Protein AF-A0AAN5C5P5-F1 (afdb_monomer_lite)

Secondary structure (DSSP, 8-state):
-EE-SSSEE----HHHHHHHHHTT---TT-EE---SSSS--GGGTT--EEHHHHHHHH-SS-TTTTHHHHHHHHHHHHHHHHHHHHHHHHHHHHHHHHHHHHHHHHHHHHHHHHHHHHHHHHHHHHHHHT-HHHHHHHHHHHHHHT--

Structure (mmCIF, N/CA/C/O backbone):
data_AF-A0AAN5C5P5-F1
#
_entry.id   AF-A0AAN5C5P5-F1
#
loop_
_atom_site.group_PDB
_atom_site.id
_atom_site.type_symbol
_atom_site.label_atom_id
_atom_site.label_alt_id
_atom_site.label_comp_id
_atom_site.label_asym_id
_atom_site.label_entity_id
_atom_site.label_seq_id
_atom_site.pdbx_PDB_ins_code
_atom_site.Cartn_x
_atom_site.Cartn_y
_atom_site.Cartn_z
_atom_site.occupancy
_atom_site.B_iso_or_equiv
_atom_site.auth_seq_id
_atom_site.auth_comp_id
_atom_site.auth_asym_id
_atom_site.auth_atom_id
_atom_site.pdbx_PDB_model_num
ATOM 1 N N . PHE A 1 1 ? 17.167 -2.871 -10.529 1.00 86.44 1 PHE A N 1
ATOM 2 C CA . PHE A 1 1 ? 17.054 -4.273 -10.988 1.00 86.44 1 PHE A CA 1
ATOM 3 C C . PHE A 1 1 ? 15.966 -4.384 -12.050 1.00 86.44 1 PHE A C 1
ATOM 5 O O . PHE A 1 1 ? 15.157 -3.469 -12.170 1.00 86.44 1 PHE A O 1
ATOM 12 N N . PHE A 1 2 ? 15.921 -5.467 -12.821 1.00 85.56 2 PHE A N 1
ATOM 13 C CA . PHE A 1 2 ? 14.799 -5.784 -13.714 1.00 85.56 2 PHE A CA 1
ATOM 14 C C . PHE A 1 2 ? 14.603 -7.297 -13.831 1.00 85.56 2 PHE A C 1
ATOM 16 O O . PHE A 1 2 ? 15.544 -8.050 -13.586 1.00 85.56 2 PHE A O 1
ATOM 23 N N . ASN A 1 3 ? 13.405 -7.740 -14.212 1.00 85.00 3 ASN A N 1
ATOM 24 C CA . ASN A 1 3 ? 13.129 -9.149 -14.504 1.00 85.00 3 ASN A CA 1
ATOM 25 C C . ASN A 1 3 ? 13.313 -9.421 -16.003 1.00 85.00 3 ASN A C 1
ATOM 27 O O . ASN A 1 3 ? 12.665 -8.772 -16.823 1.00 85.00 3 ASN A O 1
ATOM 31 N N . ASP A 1 4 ? 14.180 -10.371 -16.355 1.00 81.12 4 ASP A N 1
ATOM 32 C CA . ASP A 1 4 ? 14.398 -10.793 -17.747 1.00 81.12 4 ASP A CA 1
ATOM 33 C C . ASP A 1 4 ? 13.456 -11.920 -18.217 1.00 81.12 4 ASP A C 1
ATOM 35 O O . ASP A 1 4 ? 13.591 -12.403 -19.338 1.00 81.12 4 ASP A O 1
ATOM 39 N N . GLY A 1 5 ? 12.504 -12.329 -17.374 1.00 76.00 5 GLY A N 1
ATOM 40 C CA . GLY A 1 5 ? 11.578 -13.440 -17.596 1.00 76.00 5 GLY A CA 1
ATOM 41 C C . GLY A 1 5 ? 12.000 -14.740 -16.904 1.00 76.00 5 GLY A C 1
ATOM 42 O O . GLY A 1 5 ? 11.167 -15.627 -16.731 1.00 76.00 5 GLY A O 1
ATOM 43 N N . HIS A 1 6 ? 13.257 -14.845 -16.463 1.00 76.81 6 HIS A N 1
ATOM 44 C CA . HIS A 1 6 ? 13.784 -16.023 -15.769 1.00 76.81 6 HIS A CA 1
ATOM 45 C C . HIS A 1 6 ? 14.321 -15.697 -14.378 1.00 76.81 6 HIS A C 1
ATOM 47 O O . HIS A 1 6 ? 14.231 -16.522 -13.471 1.00 76.81 6 HIS A O 1
ATOM 53 N N . SER A 1 7 ? 14.905 -14.512 -14.206 1.00 82.25 7 SER A N 1
ATOM 54 C CA . SER A 1 7 ? 15.535 -14.104 -12.956 1.00 82.25 7 SER A CA 1
ATOM 55 C C . SER A 1 7 ? 15.587 -12.586 -12.816 1.00 82.25 7 SER A C 1
ATOM 57 O O . SER A 1 7 ? 15.529 -11.828 -13.789 1.00 82.25 7 SER A O 1
ATOM 59 N N . ILE A 1 8 ? 15.732 -12.132 -11.575 1.00 87.06 8 ILE A N 1
ATOM 60 C CA . ILE A 1 8 ? 15.934 -10.720 -11.274 1.00 87.06 8 ILE A CA 1
ATOM 61 C C . ILE A 1 8 ? 17.411 -10.394 -11.482 1.00 87.06 8 ILE A C 1
ATOM 63 O O . ILE A 1 8 ? 18.285 -10.969 -10.835 1.00 87.06 8 ILE A O 1
ATOM 67 N N . ARG A 1 9 ? 17.696 -9.457 -12.390 1.00 86.75 9 ARG A N 1
ATOM 68 C CA . ARG A 1 9 ? 19.055 -9.002 -12.695 1.00 86.75 9 ARG A CA 1
ATOM 69 C C . ARG A 1 9 ? 19.329 -7.613 -12.139 1.00 86.75 9 ARG A C 1
ATOM 71 O O . ARG A 1 9 ? 18.479 -6.718 -12.184 1.00 86.75 9 ARG A O 1
ATOM 78 N N . GLY A 1 10 ? 20.553 -7.422 -11.667 1.00 87.88 10 GLY A N 1
ATOM 79 C CA . GLY A 1 10 ? 21.063 -6.155 -11.160 1.00 87.88 10 GLY A CA 1
ATOM 80 C C . GLY A 1 10 ? 21.966 -6.348 -9.938 1.00 87.88 10 GLY A C 1
ATOM 81 O O . GLY A 1 10 ? 22.363 -7.481 -9.667 1.00 87.88 10 GLY A O 1
ATOM 82 N N . PRO A 1 11 ? 22.268 -5.264 -9.206 1.00 88.94 11 PRO A N 1
ATOM 83 C CA . PRO A 1 11 ? 21.809 -3.894 -9.450 1.00 88.94 11 PRO A CA 1
ATOM 84 C C . PRO A 1 11 ? 22.426 -3.306 -10.729 1.00 88.94 11 PRO A C 1
ATOM 86 O O . PRO A 1 11 ? 23.514 -3.686 -11.150 1.00 88.94 11 PRO A O 1
ATOM 89 N N . PHE A 1 12 ? 21.716 -2.378 -11.371 1.00 88.38 12 PHE A N 1
ATOM 90 C CA . PHE A 1 12 ? 22.232 -1.621 -12.513 1.00 88.38 12 PHE A CA 1
ATOM 91 C C . PHE A 1 12 ? 22.012 -0.141 -12.254 1.00 88.38 12 PHE A C 1
ATOM 93 O O . PHE A 1 12 ? 20.954 0.246 -11.755 1.00 88.38 12 PHE A O 1
ATOM 100 N N . SER A 1 13 ? 22.991 0.675 -12.628 1.00 85.94 13 SER A N 1
ATOM 101 C CA . SER A 1 13 ? 22.863 2.126 -12.544 1.00 85.94 13 SER A CA 1
ATOM 102 C C . SER A 1 13 ? 21.803 2.650 -13.515 1.00 85.94 13 SER A C 1
ATOM 104 O O . SER A 1 13 ? 21.574 2.080 -14.586 1.00 85.94 13 SER A O 1
ATOM 106 N N . GLU A 1 14 ? 21.212 3.797 -13.178 1.00 84.12 14 GLU A N 1
ATOM 107 C CA . GLU A 1 14 ? 20.263 4.502 -14.046 1.00 84.12 14 GLU A CA 1
ATOM 108 C C . GLU A 1 14 ? 20.850 4.720 -15.450 1.00 84.12 14 GLU A C 1
ATOM 110 O O . GLU A 1 14 ? 20.198 4.427 -16.449 1.00 84.12 14 GLU A O 1
ATOM 115 N N . ARG A 1 15 ? 22.124 5.127 -15.538 1.00 85.31 15 ARG A N 1
ATOM 116 C CA . ARG A 1 15 ? 22.814 5.368 -16.813 1.00 85.31 15 ARG A CA 1
ATOM 117 C C . ARG A 1 15 ? 22.892 4.115 -17.690 1.00 85.31 15 ARG A C 1
ATOM 119 O O . ARG A 1 15 ? 22.625 4.201 -18.885 1.00 85.31 15 ARG A O 1
ATOM 126 N N . GLN A 1 16 ? 23.202 2.954 -17.107 1.00 89.00 16 GLN A N 1
ATOM 127 C CA . GLN A 1 16 ? 23.230 1.684 -17.847 1.00 89.00 16 GLN A CA 1
ATOM 128 C C . GLN A 1 16 ? 21.847 1.336 -18.406 1.00 89.00 16 GLN A C 1
ATOM 130 O O . GLN A 1 16 ? 21.723 1.005 -19.586 1.00 89.00 16 GLN A O 1
ATOM 135 N N . ILE A 1 17 ? 20.801 1.471 -17.585 1.00 88.75 17 ILE A N 1
ATOM 136 C CA . ILE A 1 17 ? 19.419 1.221 -18.011 1.00 88.75 17 ILE A CA 1
ATOM 137 C C . ILE A 1 17 ? 19.004 2.195 -19.122 1.00 88.75 17 ILE A C 1
ATOM 139 O O . ILE A 1 17 ? 18.419 1.772 -20.118 1.00 88.75 17 ILE A O 1
ATOM 143 N N . GLN A 1 18 ? 19.347 3.479 -19.007 1.00 87.12 18 GLN A N 1
ATOM 144 C CA . GLN A 1 18 ? 19.062 4.482 -20.036 1.00 87.12 18 GLN A CA 1
ATOM 145 C C . GLN A 1 18 ? 19.750 4.161 -21.369 1.00 87.12 18 GLN A C 1
ATOM 147 O O . GLN A 1 18 ? 19.126 4.271 -22.428 1.00 87.12 18 GLN A O 1
ATOM 152 N N . ASP A 1 19 ? 21.012 3.734 -21.339 1.00 89.38 19 ASP A N 1
ATOM 153 C CA . ASP A 1 19 ? 21.750 3.373 -22.550 1.00 89.38 19 ASP A CA 1
A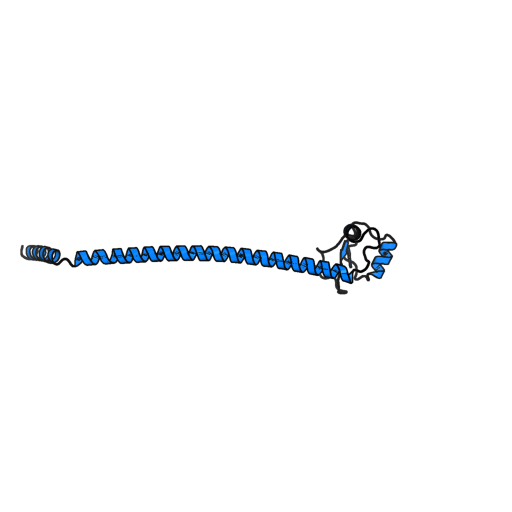TOM 154 C C . ASP A 1 19 ? 21.158 2.129 -23.230 1.00 89.38 19 ASP A C 1
ATOM 156 O O . ASP A 1 19 ? 21.018 2.099 -24.456 1.00 89.38 19 ASP A O 1
ATOM 160 N N . TRP A 1 20 ? 20.732 1.124 -22.461 1.00 91.44 20 TRP A N 1
ATOM 161 C CA . TRP A 1 20 ? 20.027 -0.049 -22.992 1.00 91.44 20 TRP A CA 1
ATOM 162 C C . TRP A 1 20 ? 18.632 0.288 -23.525 1.00 91.44 20 TRP A C 1
ATOM 164 O O . TRP A 1 20 ? 18.235 -0.202 -24.586 1.00 91.44 20 TRP A O 1
ATOM 174 N N . TYR A 1 21 ? 17.914 1.190 -22.857 1.00 88.44 21 TYR A N 1
ATOM 175 C CA . TYR A 1 21 ? 16.627 1.691 -23.326 1.00 88.44 21 TYR A CA 1
ATOM 176 C C . TYR A 1 21 ? 16.754 2.407 -24.676 1.00 88.44 21 TYR A C 1
ATOM 178 O O . TYR A 1 21 ? 15.996 2.114 -25.601 1.00 88.44 21 TYR A O 1
ATOM 186 N N . ARG A 1 22 ? 17.756 3.285 -24.835 1.00 87.50 22 ARG A N 1
ATOM 187 C CA . ARG A 1 22 ? 18.047 3.969 -26.111 1.00 87.50 22 ARG A CA 1
ATOM 188 C C . ARG A 1 22 ? 18.374 2.985 -27.234 1.00 87.50 22 ARG A C 1
ATOM 190 O O . ARG A 1 22 ? 17.985 3.209 -28.376 1.00 87.50 22 ARG A O 1
ATOM 197 N N . LYS A 1 23 ? 19.035 1.872 -26.903 1.00 91.06 23 LYS A N 1
ATOM 198 C CA . LYS A 1 23 ? 19.319 0.765 -27.829 1.00 91.06 23 LYS A CA 1
ATOM 199 C C . LYS A 1 23 ? 18.114 -0.153 -28.087 1.00 91.06 23 LYS A C 1
ATOM 201 O O . LYS A 1 23 ? 18.259 -1.116 -28.833 1.00 91.06 23 LYS A O 1
ATOM 206 N N . LYS A 1 24 ? 16.938 0.139 -27.516 1.00 89.00 24 LYS A N 1
ATOM 207 C CA . LYS A 1 24 ? 15.689 -0.635 -27.650 1.00 89.00 24 LYS A CA 1
ATOM 208 C C . LYS A 1 24 ? 15.797 -2.086 -27.163 1.00 89.00 24 LYS A C 1
ATOM 210 O O . LYS A 1 24 ? 15.189 -2.979 -27.739 1.00 89.00 24 LYS A O 1
ATOM 215 N N . TRP A 1 25 ? 16.556 -2.323 -26.094 1.00 89.75 25 TRP A N 1
ATOM 216 C CA . TRP A 1 25 ? 16.720 -3.669 -25.524 1.00 89.75 25 TRP A CA 1
ATOM 217 C C . TRP A 1 25 ? 15.499 -4.161 -24.736 1.00 89.75 25 TRP A C 1
ATOM 219 O O . TRP A 1 25 ? 15.383 -5.353 -24.471 1.00 89.75 25 TRP A O 1
ATOM 229 N N . PHE A 1 26 ? 14.588 -3.261 -24.361 1.00 89.00 26 PHE A N 1
ATOM 230 C CA . PHE A 1 26 ? 13.451 -3.573 -23.498 1.00 89.00 26 PHE A CA 1
ATOM 231 C C . PHE A 1 26 ? 12.128 -3.542 -24.260 1.00 89.00 26 PHE A C 1
ATOM 233 O O . PHE A 1 26 ? 11.863 -2.622 -25.037 1.00 89.00 26 PHE A O 1
ATOM 240 N N . GLN A 1 27 ? 11.279 -4.530 -23.983 1.00 89.00 27 GLN A N 1
ATOM 241 C CA . GLN A 1 27 ? 9.888 -4.556 -24.430 1.00 89.00 27 GLN A CA 1
ATOM 242 C C . GLN A 1 27 ? 8.988 -3.759 -23.473 1.00 89.00 27 GLN A C 1
ATOM 244 O O . GLN A 1 27 ? 9.362 -3.468 -22.340 1.00 89.00 27 GLN A O 1
ATOM 249 N N . ASN A 1 28 ? 7.774 -3.417 -23.906 1.00 88.44 28 ASN A N 1
ATOM 250 C CA . ASN A 1 28 ? 6.824 -2.662 -23.077 1.00 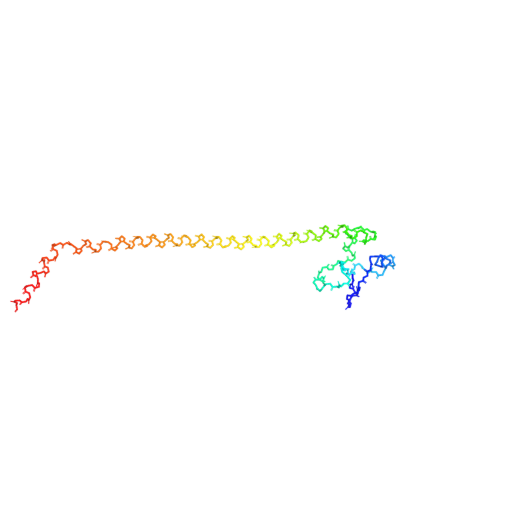88.44 28 ASN A CA 1
ATOM 251 C C . ASN A 1 28 ? 6.420 -3.411 -21.791 1.00 88.44 28 ASN A C 1
ATOM 253 O O . ASN A 1 28 ? 6.221 -2.791 -20.748 1.00 88.44 28 ASN A O 1
ATOM 257 N N . SER A 1 29 ? 6.364 -4.742 -21.845 1.00 88.62 29 SER A N 1
ATOM 258 C CA . SER A 1 29 ? 6.061 -5.622 -20.710 1.00 88.62 29 SER A CA 1
ATOM 259 C C . SER A 1 29 ? 7.210 -5.773 -19.707 1.00 88.62 29 SER A C 1
ATOM 261 O O . SER A 1 29 ? 7.039 -6.416 -18.676 1.00 88.62 29 SER A O 1
ATOM 263 N N . PHE A 1 30 ? 8.384 -5.209 -19.994 1.00 89.31 30 PHE A N 1
ATOM 264 C CA . PHE A 1 30 ? 9.583 -5.425 -19.193 1.00 89.31 30 PHE A CA 1
ATOM 265 C C . PHE A 1 30 ? 9.458 -4.761 -17.818 1.00 89.31 30 PHE A C 1
ATOM 267 O O . PHE A 1 30 ? 9.115 -3.579 -17.740 1.00 89.31 30 PHE A O 1
ATOM 274 N N . VAL A 1 31 ? 9.721 -5.513 -16.745 1.00 88.31 31 VAL A N 1
ATOM 275 C CA . VAL A 1 31 ? 9.480 -5.080 -15.359 1.00 88.31 31 VAL A CA 1
ATOM 276 C C . VAL A 1 31 ? 10.767 -4.573 -14.723 1.00 88.31 31 VAL A C 1
ATOM 278 O O . VAL A 1 31 ? 11.759 -5.297 -14.634 1.00 88.31 31 VAL A O 1
ATOM 281 N N . PHE A 1 32 ? 10.729 -3.337 -14.234 1.00 88.00 32 PHE A N 1
ATOM 282 C CA . PHE A 1 32 ? 11.813 -2.692 -13.506 1.00 88.00 32 PHE A CA 1
ATOM 283 C C . PHE A 1 32 ? 11.501 -2.626 -12.016 1.00 88.00 32 PHE A C 1
ATOM 285 O O . PHE A 1 32 ? 10.369 -2.366 -11.610 1.00 88.00 32 PHE A O 1
ATOM 292 N N . TYR A 1 33 ? 12.542 -2.797 -11.209 1.00 86.31 33 TYR A N 1
ATOM 293 C CA . TYR A 1 33 ? 12.496 -2.624 -9.764 1.00 86.31 33 TYR A CA 1
ATOM 294 C C . TYR A 1 33 ? 13.534 -1.588 -9.355 1.00 86.31 33 TYR A C 1
ATOM 296 O O . TYR A 1 33 ? 14.737 -1.750 -9.609 1.00 86.31 33 TYR A O 1
ATOM 304 N N . PHE A 1 34 ? 13.061 -0.531 -8.710 1.00 81.06 34 PHE A N 1
ATOM 305 C CA . PHE A 1 34 ? 13.882 0.583 -8.258 1.00 81.06 34 PHE A CA 1
ATOM 306 C C . PHE A 1 34 ? 14.197 0.402 -6.774 1.00 81.06 34 PHE A C 1
ATOM 308 O O . PHE A 1 34 ? 13.295 0.251 -5.953 1.00 81.06 34 PHE A O 1
ATOM 315 N N . THR A 1 35 ? 15.483 0.381 -6.435 1.00 76.69 35 THR A N 1
ATOM 316 C CA . THR A 1 35 ? 15.982 0.150 -5.073 1.00 76.69 35 THR A CA 1
ATOM 317 C C . THR A 1 35 ? 16.987 1.243 -4.715 1.00 76.69 35 THR A C 1
ATOM 319 O O . THR A 1 35 ? 17.641 1.803 -5.593 1.00 76.69 35 THR A O 1
ATOM 322 N N . ARG A 1 36 ? 17.102 1.567 -3.420 1.00 69.81 36 ARG A N 1
ATOM 323 C CA . ARG A 1 36 ? 18.138 2.479 -2.888 1.00 69.81 36 ARG A CA 1
ATOM 324 C C . ARG A 1 36 ? 19.427 1.764 -2.483 1.00 69.81 36 ARG A C 1
ATOM 326 O O . ARG A 1 36 ? 20.416 2.422 -2.192 1.00 69.81 36 ARG A O 1
ATOM 333 N N . SER A 1 37 ? 19.371 0.439 -2.412 1.00 69.50 37 SER A N 1
ATOM 334 C CA . SER A 1 37 ? 20.482 -0.432 -2.051 1.00 69.50 37 SER A CA 1
ATOM 335 C C . SER A 1 37 ? 20.936 -1.219 -3.274 1.00 69.50 37 SER A C 1
ATOM 337 O O . SER A 1 37 ? 20.132 -1.498 -4.174 1.00 69.50 37 SER A O 1
ATOM 339 N N . ASP A 1 38 ? 22.205 -1.611 -3.250 1.00 76.62 38 ASP A N 1
ATOM 340 C CA . ASP A 1 38 ? 22.790 -2.588 -4.168 1.00 76.62 38 ASP A CA 1
ATOM 341 C C . ASP A 1 38 ? 22.244 -4.006 -3.925 1.00 76.62 38 ASP A C 1
ATOM 343 O O . ASP A 1 38 ? 22.458 -4.907 -4.733 1.00 76.62 38 ASP A O 1
ATOM 347 N N . GLU A 1 39 ? 21.495 -4.205 -2.841 1.00 77.50 39 GLU A N 1
ATOM 348 C CA . GLU A 1 39 ? 20.797 -5.448 -2.532 1.00 77.50 39 GLU A CA 1
ATOM 349 C C . GLU A 1 39 ? 19.344 -5.408 -3.016 1.00 77.50 39 GLU A C 1
ATOM 351 O O . GLU A 1 39 ? 18.632 -4.413 -2.840 1.00 77.50 39 GLU A O 1
ATOM 356 N N . PHE A 1 40 ? 18.888 -6.516 -3.609 1.00 76.75 40 PHE A N 1
ATOM 357 C CA . PHE A 1 40 ? 17.494 -6.675 -4.007 1.00 76.75 40 PHE A CA 1
ATOM 358 C C . PHE A 1 40 ? 16.641 -7.060 -2.789 1.00 76.75 40 PHE A C 1
ATOM 360 O O . PHE A 1 40 ? 16.828 -8.152 -2.248 1.00 76.75 40 PHE A O 1
ATOM 367 N N . PRO A 1 41 ? 15.697 -6.217 -2.335 1.00 67.50 41 PRO A N 1
ATOM 368 C CA . PRO A 1 41 ? 14.908 -6.548 -1.161 1.00 67.50 41 PRO A CA 1
ATOM 369 C C . PRO A 1 41 ? 13.822 -7.566 -1.526 1.00 67.50 41 PRO A C 1
ATOM 371 O O . PRO A 1 41 ? 13.016 -7.323 -2.423 1.00 67.50 41 PRO A O 1
ATOM 374 N N . SER A 1 42 ? 13.743 -8.673 -0.787 1.00 68.38 42 SER A N 1
ATOM 375 C CA . SER A 1 42 ? 12.777 -9.764 -1.020 1.00 68.38 42 SER A CA 1
ATOM 376 C C . SER A 1 42 ? 11.304 -9.327 -0.998 1.00 68.38 42 SER A C 1
ATOM 378 O O . SER A 1 42 ? 10.454 -9.969 -1.601 1.00 68.38 42 SER A O 1
ATOM 380 N N . HIS A 1 43 ? 10.985 -8.206 -0.348 1.00 64.88 43 HIS A N 1
ATOM 381 C CA . HIS A 1 43 ? 9.630 -7.649 -0.292 1.00 64.88 43 HIS A CA 1
ATOM 382 C C . HIS A 1 43 ? 9.235 -6.823 -1.533 1.00 64.88 43 HIS A C 1
ATOM 384 O O . HIS A 1 43 ? 8.084 -6.407 -1.642 1.00 64.88 43 HIS A O 1
ATOM 390 N N . VAL A 1 44 ? 10.165 -6.554 -2.459 1.00 64.19 44 VAL A N 1
ATOM 391 C CA . VAL A 1 44 ? 9.949 -5.674 -3.628 1.00 64.19 44 VAL A CA 1
ATOM 392 C C . VAL A 1 44 ? 9.479 -6.443 -4.871 1.00 64.19 44 VAL A C 1
ATOM 394 O O . VAL A 1 44 ? 9.060 -5.820 -5.844 1.00 64.19 44 VAL A O 1
ATOM 397 N N . GLU A 1 45 ? 9.451 -7.782 -4.838 1.00 63.59 45 GLU A N 1
ATOM 398 C CA . GLU A 1 45 ? 9.033 -8.620 -5.978 1.00 63.59 45 GLU A CA 1
ATOM 399 C C . GLU A 1 45 ? 7.639 -8.268 -6.523 1.00 63.59 45 GLU A C 1
ATOM 401 O O . GLU A 1 45 ? 7.427 -8.308 -7.736 1.00 63.59 45 GLU A O 1
ATOM 406 N N . ASN A 1 46 ? 6.724 -7.825 -5.654 1.00 63.19 46 ASN A N 1
ATOM 407 C CA . ASN A 1 46 ? 5.355 -7.452 -6.029 1.00 63.19 46 ASN A CA 1
ATOM 408 C C . ASN A 1 46 ? 5.193 -5.988 -6.481 1.00 63.19 46 ASN A C 1
ATOM 410 O O . ASN A 1 46 ? 4.131 -5.622 -6.975 1.00 63.19 46 ASN A O 1
ATOM 414 N N . ASN A 1 47 ? 6.231 -5.155 -6.348 1.00 72.31 47 ASN A N 1
ATOM 415 C CA . ASN A 1 47 ? 6.171 -3.708 -6.606 1.00 72.31 47 ASN A CA 1
ATOM 416 C C . ASN A 1 47 ? 6.937 -3.295 -7.875 1.00 72.31 47 ASN A C 1
ATOM 418 O O . ASN A 1 47 ? 7.422 -2.168 -7.990 1.00 72.31 47 ASN A O 1
ATOM 422 N N . GLY A 1 48 ? 7.082 -4.217 -8.827 1.00 80.31 48 GLY A N 1
ATOM 423 C CA . GLY A 1 48 ? 7.714 -3.940 -10.114 1.00 80.31 48 GLY A CA 1
ATOM 424 C C . GLY A 1 48 ? 6.859 -3.033 -11.001 1.00 80.31 48 GLY A C 1
ATOM 425 O O . GLY A 1 48 ? 5.634 -3.129 -11.012 1.00 80.31 48 GLY A O 1
ATOM 426 N N . ILE A 1 49 ? 7.501 -2.167 -11.786 1.00 84.44 49 ILE A N 1
ATOM 427 C CA . ILE A 1 49 ? 6.825 -1.266 -12.728 1.00 84.44 49 ILE A CA 1
ATOM 428 C C . ILE A 1 49 ? 7.224 -1.637 -14.152 1.00 84.44 49 ILE A C 1
ATOM 430 O O . ILE A 1 49 ? 8.408 -1.757 -14.466 1.00 84.44 49 ILE A O 1
ATOM 434 N N . THR A 1 50 ? 6.238 -1.806 -15.031 1.00 89.31 50 THR A N 1
ATOM 435 C CA . THR A 1 50 ? 6.483 -2.113 -16.446 1.00 89.31 50 THR A CA 1
ATOM 436 C C . THR A 1 50 ? 6.985 -0.893 -17.217 1.00 89.31 50 THR A C 1
ATOM 438 O O . THR A 1 50 ? 6.664 0.252 -16.884 1.00 89.31 50 THR A O 1
ATOM 441 N N . LEU A 1 51 ? 7.732 -1.121 -18.301 1.00 87.75 51 LEU A N 1
ATOM 442 C CA . LEU A 1 51 ? 8.179 -0.046 -19.189 1.00 87.75 51 LEU A CA 1
ATOM 443 C C . LEU A 1 51 ? 7.011 0.771 -19.755 1.00 87.75 51 LEU A C 1
ATOM 445 O O . LEU A 1 51 ? 7.110 1.990 -19.878 1.00 87.75 51 LEU A O 1
ATOM 449 N N . ASP A 1 52 ? 5.912 0.100 -20.096 1.00 87.88 52 ASP A N 1
ATOM 450 C CA . ASP A 1 52 ? 4.697 0.734 -20.608 1.00 87.88 52 ASP A CA 1
ATOM 451 C C . ASP A 1 52 ? 4.071 1.683 -19.579 1.00 87.88 52 ASP A C 1
ATOM 453 O O . ASP A 1 52 ? 3.719 2.823 -19.892 1.00 87.88 52 ASP A O 1
ATOM 457 N N . SER A 1 53 ? 4.031 1.250 -18.314 1.00 86.06 53 SER A N 1
ATOM 458 C CA . SER A 1 53 ? 3.570 2.084 -17.201 1.00 86.06 53 SER A CA 1
ATOM 459 C C . SER A 1 53 ? 4.484 3.288 -16.982 1.00 86.06 53 SER A C 1
ATOM 461 O O . SER A 1 53 ? 3.998 4.397 -16.765 1.00 86.06 53 SER A O 1
ATOM 463 N N . LEU A 1 54 ? 5.803 3.104 -17.092 1.00 85.00 54 LEU A N 1
ATOM 464 C CA . LEU A 1 54 ? 6.770 4.199 -16.993 1.00 85.00 54 LEU A CA 1
ATOM 465 C C . LEU A 1 54 ? 6.588 5.225 -18.123 1.00 85.00 54 LEU A C 1
ATOM 467 O O . LEU A 1 54 ? 6.548 6.425 -17.863 1.00 85.00 54 LEU A O 1
ATOM 471 N N . ARG A 1 55 ? 6.407 4.778 -19.369 1.00 84.19 55 ARG A N 1
ATOM 472 C CA . ARG A 1 55 ? 6.132 5.667 -20.513 1.00 84.19 55 ARG A CA 1
ATOM 473 C C . ARG A 1 55 ? 4.796 6.388 -20.389 1.00 84.19 55 ARG A C 1
ATOM 475 O O . ARG A 1 55 ? 4.713 7.566 -20.710 1.00 84.19 55 ARG A O 1
ATOM 482 N N . SER A 1 56 ? 3.770 5.713 -19.880 1.00 83.31 56 SER A N 1
ATOM 483 C CA . SER A 1 56 ? 2.459 6.327 -19.650 1.00 83.31 56 SER A CA 1
ATOM 484 C C . SER A 1 56 ? 2.523 7.442 -18.602 1.00 83.31 56 SER A C 1
ATOM 486 O O . SER A 1 56 ? 1.841 8.453 -18.739 1.00 83.31 56 SER A O 1
ATOM 488 N N . ARG A 1 57 ? 3.367 7.285 -17.572 1.00 77.06 57 ARG A N 1
ATOM 489 C CA . ARG A 1 57 ? 3.550 8.286 -16.507 1.00 77.06 57 ARG A CA 1
ATOM 490 C C . ARG A 1 57 ? 4.444 9.456 -16.919 1.00 77.06 57 ARG A C 1
ATOM 492 O O . ARG A 1 57 ? 4.157 10.588 -16.546 1.00 77.06 57 ARG A O 1
ATOM 499 N N . TYR A 1 58 ? 5.518 9.189 -17.662 1.00 75.25 58 TYR A N 1
ATOM 500 C CA . TYR A 1 58 ? 6.584 10.169 -17.921 1.00 75.25 58 TYR A CA 1
ATOM 501 C C . TYR A 1 58 ? 6.693 10.613 -19.392 1.00 75.25 58 TYR A C 1
ATOM 503 O O . TYR A 1 58 ? 7.532 11.448 -19.732 1.00 75.25 58 TYR A O 1
ATOM 511 N N . GLY A 1 59 ? 5.832 10.096 -20.270 1.00 69.06 59 GLY A N 1
ATOM 512 C CA . GLY A 1 59 ? 5.742 10.454 -21.684 1.00 69.06 59 GLY A CA 1
ATOM 513 C C . GLY A 1 59 ? 6.646 9.635 -22.615 1.00 69.06 59 GLY A C 1
ATOM 514 O O . GLY A 1 59 ? 7.376 8.730 -22.210 1.00 69.06 59 GLY A O 1
ATOM 515 N N . ASN A 1 60 ? 6.620 9.991 -23.906 1.00 60.81 60 ASN A N 1
ATOM 516 C CA . ASN A 1 60 ? 7.300 9.274 -25.001 1.00 60.81 60 ASN A CA 1
ATOM 517 C C . ASN A 1 60 ? 8.843 9.434 -25.032 1.00 60.81 60 ASN A C 1
ATOM 519 O O . ASN A 1 60 ? 9.482 9.095 -26.029 1.00 60.81 60 ASN A O 1
ATOM 523 N N . GLY A 1 61 ? 9.452 9.956 -23.962 1.00 68.75 61 GLY A N 1
ATOM 524 C CA . GLY A 1 61 ? 10.898 10.153 -23.819 1.00 68.75 61 GLY A CA 1
ATOM 525 C C . GLY A 1 61 ? 11.637 8.954 -23.208 1.00 68.75 61 GLY A C 1
ATOM 526 O O . GLY A 1 61 ? 11.184 7.809 -23.265 1.00 68.75 61 GLY A O 1
ATOM 527 N N . CYS A 1 62 ? 12.810 9.206 -22.618 1.00 69.19 62 CYS A N 1
ATOM 528 C CA . CYS A 1 62 ? 13.448 8.251 -21.711 1.00 69.19 62 CYS A CA 1
ATOM 529 C C . CYS A 1 62 ? 12.724 8.333 -20.361 1.00 69.19 62 CYS A C 1
ATOM 531 O O . CYS A 1 62 ? 12.870 9.347 -19.684 1.00 69.19 62 CYS A O 1
ATOM 533 N N . PRO A 1 63 ? 11.948 7.318 -19.943 1.00 70.56 63 PRO A N 1
ATOM 534 C CA . PRO A 1 63 ? 11.111 7.438 -18.753 1.00 70.56 63 PRO A CA 1
ATOM 535 C C . PRO A 1 63 ? 11.914 7.259 -17.453 1.00 70.56 63 PRO A C 1
ATOM 537 O O . PRO A 1 63 ? 11.343 7.183 -16.373 1.00 70.56 63 PRO A O 1
ATOM 540 N N . PHE A 1 64 ? 13.242 7.169 -17.567 1.00 75.12 64 PHE A N 1
ATOM 541 C CA . PHE A 1 64 ? 14.180 7.031 -16.461 1.00 75.12 64 PHE A CA 1
ATOM 542 C C . PHE A 1 64 ? 14.823 8.364 -16.059 1.00 75.12 64 PHE A C 1
ATOM 544 O O . PHE A 1 64 ? 15.880 8.340 -15.449 1.00 75.12 64 PHE A O 1
ATOM 551 N N . ILE A 1 65 ? 14.250 9.512 -16.441 1.00 59.03 65 ILE A N 1
ATOM 552 C CA . ILE A 1 65 ? 14.803 10.844 -16.146 1.00 59.03 65 ILE A CA 1
ATOM 553 C C . ILE A 1 65 ? 14.309 11.314 -14.768 1.00 59.03 65 ILE A C 1
ATOM 555 O O . ILE A 1 65 ? 13.105 11.356 -14.530 1.00 59.03 65 ILE A O 1
ATOM 559 N N . ASN A 1 66 ? 15.236 11.710 -13.886 1.00 54.59 66 ASN A N 1
ATOM 560 C CA . ASN A 1 66 ? 14.975 12.283 -12.554 1.00 54.59 66 ASN A CA 1
ATOM 561 C C . ASN A 1 66 ? 14.176 11.367 -11.611 1.00 54.59 66 ASN A C 1
ATOM 563 O O . ASN A 1 66 ? 13.230 11.792 -10.942 1.00 54.59 66 ASN A O 1
ATOM 567 N N . PHE A 1 67 ? 14.596 10.103 -11.510 1.00 57.41 67 PHE A N 1
ATOM 568 C CA . PHE A 1 67 ? 13.970 9.128 -10.612 1.00 57.41 67 PHE A CA 1
ATOM 569 C C . PHE A 1 67 ? 14.015 9.533 -9.129 1.00 57.41 67 PHE A C 1
ATOM 571 O O . PHE A 1 67 ? 13.145 9.126 -8.367 1.00 57.41 67 PHE A O 1
ATOM 578 N N . ASN A 1 68 ? 14.984 10.352 -8.709 1.00 53.75 68 ASN A N 1
ATOM 579 C CA . ASN A 1 68 ? 15.170 10.693 -7.296 1.00 53.75 68 ASN A CA 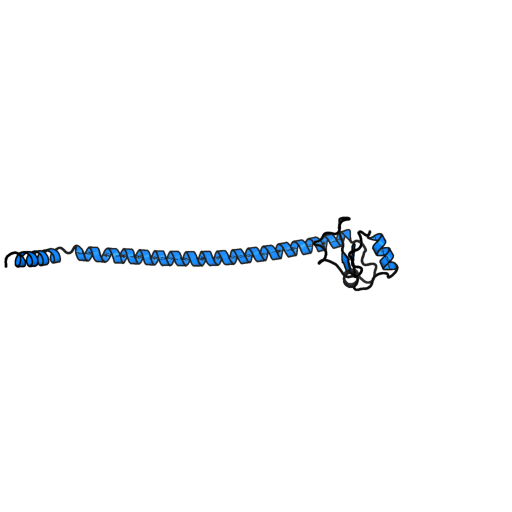1
ATOM 580 C C . ASN A 1 68 ? 14.033 11.535 -6.694 1.00 53.75 68 ASN A C 1
ATOM 582 O O . ASN A 1 68 ? 13.686 11.330 -5.535 1.00 53.75 68 ASN A O 1
ATOM 586 N N . GLU A 1 69 ? 13.433 12.458 -7.447 1.00 52.88 69 GLU A N 1
ATOM 587 C CA . GLU A 1 69 ? 12.451 13.397 -6.881 1.00 52.88 69 GLU A CA 1
ATOM 588 C C . GLU A 1 69 ? 11.026 12.828 -6.922 1.00 52.88 69 GLU A C 1
ATOM 590 O O . GLU A 1 69 ? 10.344 12.791 -5.899 1.00 52.88 69 GLU A O 1
ATOM 595 N N . ASN A 1 70 ? 10.581 12.295 -8.065 1.00 54.72 70 ASN A N 1
ATOM 596 C CA . ASN A 1 70 ? 9.210 11.785 -8.208 1.00 54.72 70 ASN A CA 1
ATOM 597 C C . ASN A 1 70 ? 8.964 10.459 -7.469 1.00 54.72 70 ASN A C 1
ATOM 599 O O . ASN A 1 70 ? 7.872 10.248 -6.939 1.00 54.72 70 ASN A O 1
ATOM 603 N N . TRP A 1 71 ? 9.974 9.589 -7.360 1.00 57.56 71 TRP A N 1
ATOM 604 C CA . TRP A 1 71 ? 9.852 8.328 -6.620 1.00 57.56 71 TRP A CA 1
ATOM 605 C C . TRP A 1 71 ? 9.679 8.546 -5.115 1.00 57.56 71 TRP A C 1
ATOM 607 O O . TRP A 1 71 ? 8.911 7.835 -4.470 1.00 57.56 71 TRP A O 1
ATOM 617 N N . GLU A 1 72 ? 10.343 9.555 -4.541 1.00 59.16 72 GLU A N 1
ATOM 618 C CA . GLU A 1 72 ? 10.143 9.909 -3.134 1.00 59.16 72 GLU A CA 1
ATOM 619 C C . GLU A 1 72 ? 8.710 10.349 -2.847 1.00 59.16 72 GLU A C 1
ATOM 621 O O . GLU A 1 72 ? 8.150 9.980 -1.813 1.00 59.16 72 GLU A O 1
ATOM 626 N N . PHE A 1 73 ? 8.102 11.116 -3.753 1.00 59.53 73 PHE A N 1
ATOM 627 C CA . PHE A 1 73 ? 6.703 11.511 -3.624 1.00 59.53 73 PHE A CA 1
ATOM 628 C C . PHE A 1 73 ? 5.757 10.315 -3.718 1.00 59.53 73 PHE A C 1
ATOM 630 O O . PHE A 1 73 ? 4.779 10.260 -2.969 1.00 59.53 73 PHE A O 1
ATOM 637 N N . GLU A 1 74 ? 6.044 9.361 -4.602 1.00 63.72 74 GLU A N 1
ATOM 638 C CA . GLU A 1 74 ? 5.200 8.188 -4.820 1.00 63.72 74 GLU A CA 1
ATOM 639 C C . GLU A 1 74 ? 5.322 7.175 -3.667 1.00 63.72 74 GLU A C 1
ATOM 641 O O . GLU A 1 74 ? 4.305 6.755 -3.119 1.00 63.72 74 GLU A O 1
ATOM 646 N N . MET A 1 75 ? 6.534 6.917 -3.166 1.00 67.62 75 MET A N 1
ATOM 647 C CA . MET A 1 75 ? 6.758 6.116 -1.953 1.00 67.62 75 MET A CA 1
ATOM 648 C C . MET A 1 75 ? 6.106 6.745 -0.715 1.00 67.62 75 MET A C 1
ATOM 650 O O . MET A 1 75 ? 5.412 6.060 0.033 1.00 67.62 75 MET A O 1
ATOM 654 N N . LYS A 1 76 ? 6.249 8.065 -0.514 1.00 74.50 76 LYS A N 1
ATOM 655 C CA . LYS A 1 76 ? 5.568 8.787 0.580 1.00 74.50 76 LYS A CA 1
ATOM 656 C C . LYS A 1 76 ? 4.046 8.807 0.410 1.00 74.50 76 LYS A C 1
ATOM 658 O O . LYS A 1 76 ? 3.324 9.033 1.382 1.00 74.50 76 LYS A O 1
ATOM 663 N N . ARG A 1 77 ? 3.525 8.661 -0.812 1.00 73.44 77 ARG A N 1
ATOM 664 C CA . ARG A 1 77 ? 2.082 8.540 -1.065 1.00 73.44 77 ARG A CA 1
ATOM 665 C C . ARG A 1 77 ? 1.594 7.149 -0.671 1.00 73.44 77 ARG A C 1
ATOM 667 O O . ARG A 1 77 ? 0.617 7.072 0.068 1.00 73.44 77 ARG A O 1
ATOM 674 N N . GLU A 1 78 ? 2.291 6.096 -1.081 1.00 73.31 78 GLU A N 1
ATOM 675 C CA . GLU A 1 78 ? 1.905 4.720 -0.754 1.00 73.31 78 GLU A CA 1
ATOM 676 C C . GLU A 1 78 ? 2.053 4.432 0.747 1.00 73.31 78 GLU A C 1
ATOM 678 O O . GLU A 1 78 ? 1.165 3.843 1.355 1.00 73.31 78 GLU A O 1
ATOM 683 N N . GLU A 1 79 ? 3.101 4.957 1.393 1.00 78.12 79 GLU A N 1
ATOM 684 C CA . GLU A 1 79 ? 3.266 4.863 2.849 1.00 78.12 79 GLU A CA 1
ATOM 685 C C . GLU A 1 79 ? 2.123 5.569 3.598 1.00 78.12 79 GLU A C 1
ATOM 687 O O . GLU A 1 79 ? 1.607 5.056 4.593 1.00 78.12 79 GLU A O 1
ATOM 692 N N . ARG A 1 80 ? 1.691 6.743 3.116 1.00 80.88 80 ARG A N 1
ATOM 693 C CA . ARG A 1 80 ? 0.531 7.447 3.683 1.00 80.88 80 ARG A CA 1
ATOM 694 C C . ARG A 1 80 ? -0.761 6.672 3.468 1.00 80.88 80 ARG A C 1
ATOM 696 O O . ARG A 1 80 ? -1.563 6.605 4.391 1.00 80.88 80 ARG A O 1
ATOM 703 N N . LYS A 1 81 ? -0.950 6.075 2.292 1.00 84.31 81 LYS A N 1
ATOM 704 C CA . LYS A 1 81 ? -2.122 5.255 1.981 1.00 84.31 81 LYS A CA 1
ATOM 705 C C . LYS A 1 81 ? -2.1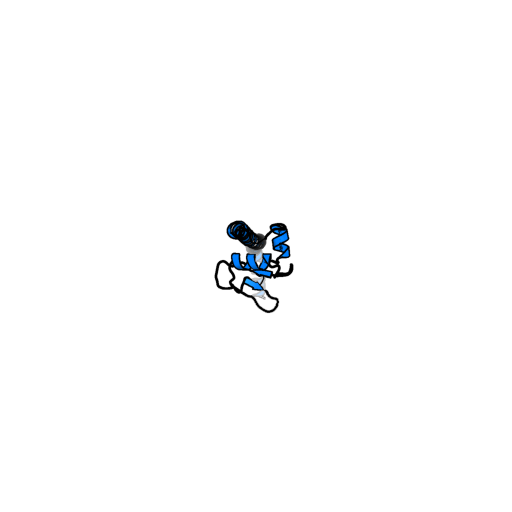97 4.024 2.886 1.00 84.31 81 LYS A C 1
ATOM 707 O O . LYS A 1 81 ? -3.228 3.797 3.502 1.00 84.31 81 LYS A O 1
ATOM 712 N N . TRP A 1 82 ? -1.081 3.321 3.076 1.00 86.62 82 TRP A N 1
ATOM 713 C CA . TRP A 1 82 ? -1.003 2.195 4.008 1.00 86.62 82 TRP A CA 1
ATOM 714 C C . TRP A 1 82 ? -1.288 2.611 5.459 1.00 86.62 82 TRP A C 1
ATOM 716 O O . TRP A 1 82 ? -2.020 1.928 6.173 1.00 86.62 82 TRP A O 1
ATOM 726 N N . LYS A 1 83 ? -0.751 3.758 5.907 1.00 90.00 83 LYS A N 1
ATOM 727 C CA . LYS A 1 83 ? -1.058 4.299 7.244 1.00 90.00 83 LYS A CA 1
ATOM 728 C C . LYS A 1 83 ? -2.543 4.628 7.398 1.00 90.00 83 LYS A C 1
ATOM 730 O O . LYS A 1 83 ? -3.090 4.359 8.461 1.00 90.00 83 LYS A O 1
ATOM 735 N N . LEU A 1 84 ? -3.179 5.179 6.363 1.00 90.50 84 LEU A N 1
ATOM 736 C CA . LEU A 1 84 ? -4.614 5.464 6.365 1.00 90.50 84 LEU A CA 1
ATOM 737 C C . LEU A 1 84 ? -5.439 4.180 6.448 1.00 90.50 84 LEU A C 1
ATOM 739 O O . LEU A 1 84 ? -6.251 4.072 7.354 1.00 90.50 84 LEU A O 1
ATOM 743 N N . GLU A 1 85 ? -5.170 3.184 5.603 1.00 89.81 85 GLU A N 1
ATOM 744 C CA . GLU A 1 85 ? -5.877 1.892 5.641 1.00 89.81 85 GLU A CA 1
ATOM 745 C C . GLU A 1 85 ? -5.733 1.206 7.010 1.00 89.81 85 GLU A C 1
ATOM 747 O O . GLU A 1 85 ? -6.690 0.647 7.552 1.00 89.81 85 GLU A O 1
ATOM 752 N N . LYS A 1 86 ? -4.544 1.292 7.621 1.00 92.25 86 LYS A N 1
ATOM 753 C CA . LYS A 1 86 ? -4.314 0.784 8.977 1.00 92.25 86 LYS A CA 1
ATOM 754 C C . LYS A 1 86 ? -5.136 1.546 10.022 1.00 92.25 86 LYS A C 1
ATOM 756 O O . LYS A 1 86 ? -5.775 0.911 10.857 1.00 92.25 86 LYS A O 1
ATOM 761 N N . MET A 1 87 ? -5.132 2.878 9.977 1.00 89.75 87 MET A N 1
ATOM 762 C CA . MET A 1 87 ? -5.916 3.712 10.895 1.00 89.75 87 MET A CA 1
ATOM 763 C C . MET A 1 87 ? -7.423 3.492 10.722 1.00 89.75 87 MET A C 1
ATOM 765 O O . MET A 1 87 ? -8.140 3.422 11.713 1.00 89.75 87 MET A O 1
ATOM 769 N N . GLU A 1 88 ? -7.911 3.339 9.492 1.00 92.4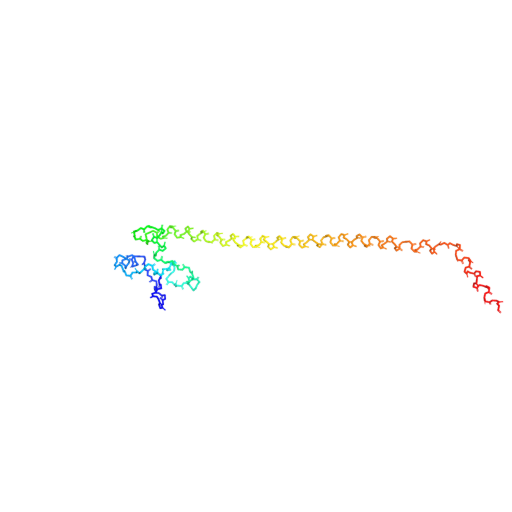4 88 GLU A N 1
ATOM 770 C CA . GLU A 1 88 ? -9.317 3.038 9.202 1.00 92.44 88 GLU A CA 1
ATOM 771 C C . GLU A 1 88 ? -9.740 1.703 9.818 1.00 92.44 88 GLU A C 1
ATOM 773 O O . GLU A 1 88 ? -10.802 1.616 10.437 1.00 92.44 88 GLU A O 1
ATOM 778 N N . LYS A 1 89 ? -8.880 0.681 9.729 1.00 93.12 89 LYS A N 1
ATOM 779 C CA . LYS A 1 89 ? -9.116 -0.604 10.390 1.00 93.12 89 LYS A CA 1
ATOM 780 C C . LYS A 1 89 ? -9.134 -0.474 11.916 1.00 93.12 89 LYS A C 1
ATOM 782 O O . LYS A 1 89 ? -10.044 -0.990 12.554 1.00 93.12 89 LYS A O 1
ATOM 787 N N . GLU A 1 90 ? -8.174 0.245 12.499 1.00 92.75 90 GLU A N 1
ATOM 788 C CA . GLU A 1 90 ? -8.132 0.486 13.949 1.00 92.75 90 GLU A CA 1
ATOM 789 C C . GLU A 1 90 ? -9.374 1.249 14.441 1.00 92.75 90 GLU A C 1
ATOM 791 O O . GLU A 1 90 ? -9.921 0.929 15.496 1.00 92.75 90 GLU A O 1
ATOM 796 N N . ILE A 1 91 ? -9.868 2.220 13.665 1.00 92.75 91 ILE A N 1
ATOM 797 C CA . ILE A 1 91 ? -11.113 2.940 13.965 1.00 92.75 91 ILE A CA 1
ATOM 798 C C . ILE A 1 91 ? -12.312 1.988 13.928 1.00 92.75 91 ILE A C 1
ATOM 800 O O . ILE A 1 91 ? -13.140 2.037 14.839 1.00 92.75 91 ILE A O 1
ATOM 804 N N . ALA A 1 92 ? -12.407 1.119 12.919 1.00 92.94 92 ALA A N 1
ATOM 805 C CA . ALA A 1 92 ? -13.491 0.145 12.820 1.00 92.94 92 ALA A CA 1
ATOM 806 C C . ALA A 1 92 ? -13.496 -0.827 14.016 1.00 92.94 92 ALA A C 1
ATOM 808 O O . ALA A 1 92 ? -14.541 -1.039 14.637 1.00 92.94 92 ALA A O 1
ATOM 809 N N . ASP A 1 93 ? -12.324 -1.339 14.401 1.00 92.62 93 ASP A N 1
ATOM 810 C CA . ASP A 1 93 ? -12.170 -2.226 15.559 1.00 92.62 93 ASP A CA 1
ATOM 811 C C . ASP A 1 93 ? -12.564 -1.508 16.869 1.00 92.62 93 ASP A C 1
ATOM 813 O O . ASP A 1 93 ? -13.282 -2.056 17.714 1.00 92.62 93 ASP A O 1
ATOM 817 N N . LEU A 1 94 ? -12.159 -0.242 17.040 1.00 92.50 94 LEU A N 1
ATOM 818 C CA . LEU A 1 94 ? -12.541 0.572 18.200 1.00 92.50 94 LEU A CA 1
ATOM 819 C C . LEU A 1 94 ? -14.047 0.864 18.248 1.00 92.50 94 LEU A C 1
ATOM 821 O O . LEU A 1 94 ? -14.642 0.810 19.326 1.00 92.50 94 LEU A O 1
ATOM 825 N N . GLN A 1 95 ? -14.682 1.136 17.106 1.00 92.12 95 GLN A N 1
ATOM 826 C CA . GLN A 1 95 ? -16.132 1.341 17.018 1.00 92.12 95 GLN A CA 1
ATOM 827 C C . GLN A 1 95 ? -16.911 0.075 17.397 1.00 92.12 95 GLN A C 1
ATOM 829 O O . GLN A 1 95 ? -17.917 0.153 18.113 1.00 92.12 95 GLN A O 1
ATOM 834 N N . GLN A 1 96 ? -16.430 -1.098 16.978 1.00 91.31 96 GLN A N 1
ATOM 835 C CA . GLN A 1 96 ? -17.022 -2.376 17.362 1.00 91.31 96 GLN A CA 1
ATOM 836 C C . GLN A 1 96 ? -16.930 -2.600 18.878 1.00 91.31 96 GLN A C 1
ATOM 838 O O . GLN A 1 96 ? -17.933 -2.927 19.519 1.00 91.31 96 GLN A O 1
ATOM 843 N N . ASN A 1 97 ? -15.759 -2.348 19.470 1.00 91.44 97 ASN A N 1
ATOM 844 C CA . ASN A 1 97 ? -15.558 -2.454 20.917 1.00 91.44 97 ASN A CA 1
ATOM 845 C C . ASN A 1 97 ? -16.448 -1.478 21.696 1.00 91.44 97 ASN A C 1
ATOM 847 O O . ASN A 1 97 ? -17.057 -1.857 22.696 1.00 91.44 97 ASN A O 1
ATOM 851 N N . PHE A 1 98 ? -16.573 -0.237 21.224 1.00 92.62 98 PHE A N 1
ATOM 852 C CA . PHE A 1 98 ? -17.437 0.759 21.854 1.00 92.62 98 PHE A CA 1
ATOM 853 C C . PHE A 1 98 ? -18.906 0.320 21.857 1.00 92.62 98 PHE A C 1
ATOM 855 O O . PHE A 1 98 ? -19.589 0.422 22.876 1.00 92.62 98 PHE A O 1
ATOM 862 N N . THR A 1 99 ? -19.375 -0.253 20.748 1.00 91.88 99 THR A N 1
ATOM 863 C CA . THR A 1 99 ? -20.740 -0.785 20.632 1.00 91.88 99 THR A CA 1
ATOM 864 C C . THR A 1 99 ? -20.975 -1.951 21.598 1.00 91.88 99 THR A C 1
ATOM 866 O O . THR A 1 99 ? -22.010 -2.008 22.262 1.00 91.88 99 THR A O 1
ATOM 869 N N . ALA A 1 100 ? -19.997 -2.851 21.745 1.00 90.44 100 ALA A N 1
ATOM 870 C CA . ALA A 1 100 ? -20.072 -3.947 22.711 1.00 90.44 100 ALA A CA 1
ATOM 871 C C . ALA A 1 100 ? -20.142 -3.439 24.164 1.00 90.44 100 ALA A C 1
ATOM 873 O O . ALA A 1 100 ? -20.938 -3.943 24.958 1.00 90.44 100 ALA A O 1
ATOM 874 N N . ILE A 1 101 ? -19.363 -2.407 24.506 1.00 92.56 101 ILE A N 1
ATOM 875 C CA . ILE A 1 101 ? -19.385 -1.779 25.836 1.00 92.56 101 ILE A CA 1
ATOM 876 C C . ILE A 1 101 ? -20.747 -1.138 26.125 1.00 92.56 101 ILE A C 1
ATOM 878 O O . ILE A 1 101 ? -21.272 -1.305 27.226 1.00 92.56 101 ILE A O 1
ATOM 882 N N . LEU A 1 102 ? -21.345 -0.443 25.152 1.00 91.56 102 LEU A N 1
ATOM 883 C CA . LEU A 1 102 ? -22.693 0.113 25.307 1.00 91.56 102 LEU A CA 1
ATOM 884 C C . LEU A 1 102 ? -23.729 -0.985 25.583 1.00 91.56 102 LEU A C 1
ATOM 886 O O . LEU A 1 102 ? -24.523 -0.851 26.513 1.00 91.56 102 LEU A O 1
ATOM 890 N N . GLY A 1 103 ? -23.662 -2.104 24.858 1.00 90.69 103 GLY A N 1
ATOM 891 C CA . GLY A 1 103 ? -24.541 -3.252 25.099 1.00 90.6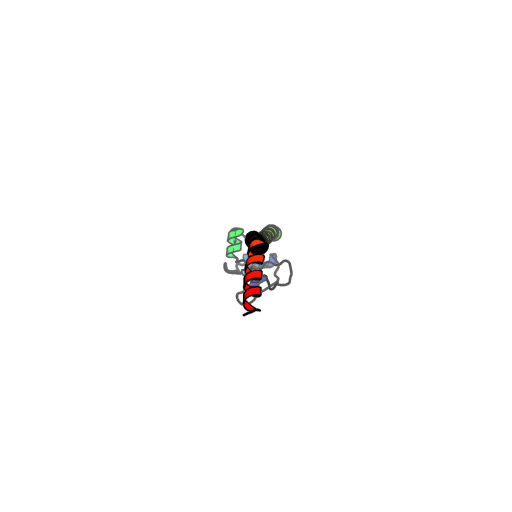9 103 GLY A CA 1
ATOM 892 C C . GLY A 1 103 ? -24.366 -3.867 26.494 1.00 90.69 103 GLY A C 1
ATOM 893 O O . GLY A 1 103 ? -25.351 -4.201 27.158 1.00 90.69 103 GLY A O 1
ATOM 894 N N . LEU A 1 104 ? -23.124 -3.973 26.982 1.00 91.19 104 LEU A N 1
ATOM 895 C CA . LEU A 1 104 ? -22.846 -4.428 28.349 1.00 91.19 104 LEU A CA 1
ATOM 896 C C . LEU A 1 104 ? -23.419 -3.467 29.393 1.00 91.19 104 LEU A C 1
ATOM 898 O O . LEU A 1 104 ? -24.031 -3.921 30.360 1.00 91.19 104 LEU A O 1
ATOM 902 N N . LYS A 1 105 ? -23.283 -2.153 29.184 1.00 92.94 105 LYS A N 1
ATOM 903 C CA . LYS A 1 105 ? -23.844 -1.138 30.081 1.00 92.94 105 LYS A CA 1
ATOM 904 C C . LYS A 1 105 ? -25.366 -1.266 30.193 1.00 92.94 105 LYS A C 1
ATOM 906 O O . LYS A 1 105 ? -25.890 -1.322 31.301 1.00 92.94 105 LYS A O 1
ATOM 911 N N . GLU A 1 106 ? -26.069 -1.404 29.072 1.00 91.81 106 GLU A N 1
ATOM 912 C CA . GLU A 1 106 ? -27.523 -1.622 29.072 1.00 91.81 106 GLU A CA 1
ATOM 913 C C . GLU A 1 106 ? -27.930 -2.936 29.754 1.00 91.81 106 GLU A C 1
ATOM 915 O O . GLU A 1 106 ? -29.003 -3.034 30.356 1.00 91.81 106 GLU A O 1
ATOM 920 N N . SER A 1 107 ? -27.100 -3.977 29.646 1.00 89.38 107 SER A N 1
ATOM 921 C CA . SER A 1 107 ? -27.337 -5.247 30.335 1.00 89.38 107 SER A CA 1
ATOM 922 C C . SER A 1 107 ? -27.169 -5.113 31.848 1.00 89.38 107 SER A C 1
ATOM 924 O O . SER A 1 107 ? -27.967 -5.680 32.594 1.00 89.38 107 SER A O 1
ATOM 926 N N . ILE A 1 108 ? -26.166 -4.357 32.303 1.00 91.50 108 ILE A N 1
ATOM 927 C CA . ILE A 1 108 ? -25.946 -4.067 33.726 1.00 91.50 108 ILE A CA 1
ATOM 928 C C . ILE A 1 108 ? -27.123 -3.263 34.280 1.00 91.50 108 ILE A C 1
ATOM 930 O O . ILE A 1 108 ? -27.716 -3.681 35.268 1.00 91.50 108 ILE A O 1
ATOM 934 N N . GLU A 1 109 ? -27.549 -2.195 33.601 1.00 91.75 109 GLU A N 1
ATOM 935 C CA . GLU A 1 109 ? -28.697 -1.388 34.042 1.00 91.75 109 GLU A CA 1
ATOM 936 C C . GLU A 1 109 ? -29.996 -2.211 34.140 1.00 91.75 109 GLU A C 1
ATOM 938 O O . GLU A 1 109 ? -30.834 -1.975 35.014 1.00 91.75 109 GLU A O 1
ATOM 943 N N . ARG A 1 110 ? -30.192 -3.196 33.251 1.00 89.62 110 ARG A N 1
ATOM 944 C CA . ARG A 1 110 ? -31.321 -4.137 33.344 1.00 89.62 110 ARG A CA 1
ATOM 945 C C . ARG A 1 110 ? -31.189 -5.080 34.537 1.00 89.62 110 ARG A C 1
ATOM 947 O O . ARG A 1 110 ? -32.178 -5.289 35.238 1.00 89.62 110 ARG A O 1
ATOM 954 N N . ALA A 1 111 ? -29.999 -5.627 34.772 1.00 88.12 111 ALA A N 1
ATOM 955 C CA . ALA A 1 111 ? -29.734 -6.504 35.908 1.00 88.12 111 ALA A CA 1
ATOM 956 C C . ALA A 1 111 ? -29.911 -5.768 37.247 1.00 88.12 111 ALA A C 1
ATOM 958 O O . ALA A 1 111 ? -30.511 -6.315 38.169 1.00 88.12 111 ALA A O 1
ATOM 959 N N . GLU A 1 112 ? -29.476 -4.510 37.339 1.00 90.06 112 GLU A N 1
ATOM 960 C CA . GLU A 1 112 ? -29.673 -3.658 38.517 1.00 90.06 112 GLU A CA 1
ATOM 961 C C . GLU A 1 112 ? -31.157 -3.403 38.795 1.00 90.06 112 GLU A C 1
ATOM 963 O O . GLU A 1 112 ? -31.605 -3.566 39.929 1.00 90.06 112 GLU A O 1
ATOM 968 N N . ARG A 1 113 ? -31.954 -3.089 37.762 1.00 87.44 113 ARG A N 1
ATOM 969 C CA . ARG A 1 113 ? -33.413 -2.937 37.909 1.00 87.44 113 ARG A CA 1
ATOM 970 C C . ARG A 1 113 ? -34.090 -4.222 38.381 1.00 87.44 113 ARG A C 1
ATOM 972 O O . ARG A 1 113 ? -34.974 -4.162 39.229 1.00 87.44 113 ARG A O 1
ATOM 979 N N . GLN A 1 114 ? -33.686 -5.373 37.844 1.00 87.62 114 GLN A N 1
ATOM 980 C CA . GLN A 1 114 ? -34.209 -6.670 38.284 1.00 87.62 114 GLN A CA 1
ATOM 981 C C . GLN A 1 114 ? -33.835 -6.958 39.739 1.00 87.62 114 GLN A C 1
ATOM 983 O O . GLN A 1 114 ? -34.688 -7.371 40.517 1.00 87.62 114 GLN A O 1
ATOM 988 N N . LEU A 1 115 ? -32.584 -6.704 40.125 1.00 85.38 115 LEU A N 1
ATOM 989 C CA . LEU A 1 115 ? -32.117 -6.884 41.496 1.00 85.38 115 LEU A CA 1
ATOM 990 C C . LEU A 1 115 ? -32.886 -5.989 42.477 1.00 85.38 115 LEU A C 1
ATOM 992 O O . LEU A 1 115 ? -33.255 -6.442 43.557 1.00 85.38 115 LEU A O 1
ATOM 996 N N . GLU A 1 116 ? -33.170 -4.745 42.098 1.00 81.94 116 GLU A N 1
ATOM 997 C CA . GLU A 1 116 ? -33.964 -3.834 42.921 1.00 81.94 116 GLU A CA 1
ATOM 998 C C . GLU A 1 116 ? -35.423 -4.298 43.048 1.00 81.94 116 GLU A C 1
ATOM 1000 O O . GLU A 1 116 ? -35.972 -4.291 44.148 1.00 81.94 116 GLU A O 1
ATOM 1005 N N . ALA A 1 117 ? -36.027 -4.809 41.969 1.00 77.06 117 ALA A N 1
ATOM 1006 C CA . ALA A 1 117 ? -37.357 -5.419 42.022 1.00 77.06 117 ALA A CA 1
ATOM 1007 C C . ALA A 1 117 ? -37.397 -6.637 42.965 1.00 77.06 117 ALA A C 1
ATOM 1009 O O . ALA A 1 117 ? -38.287 -6.727 43.811 1.00 77.06 117 ALA A O 1
ATOM 1010 N N . TYR A 1 118 ? -36.394 -7.521 42.899 1.00 78.12 118 TYR A N 1
ATOM 1011 C CA . TYR A 1 118 ? -36.289 -8.668 43.807 1.00 78.12 118 TYR A CA 1
ATOM 1012 C C . TYR A 1 118 ? -36.081 -8.258 45.268 1.00 78.12 118 TYR A C 1
ATOM 1014 O O . TYR A 1 118 ? -36.609 -8.917 46.160 1.00 78.12 118 TYR A O 1
ATOM 1022 N N . LYS A 1 119 ? -35.345 -7.174 45.550 1.00 74.12 119 LYS A N 1
ATOM 1023 C CA . LYS A 1 119 ? -35.237 -6.641 46.919 1.00 74.12 119 LYS A CA 1
ATOM 1024 C C . LYS A 1 119 ? -36.583 -6.143 47.438 1.00 74.12 119 LYS A C 1
ATOM 1026 O O . LYS A 1 119 ? -36.911 -6.408 48.589 1.00 74.12 119 LYS A O 1
ATOM 1031 N N . VAL A 1 120 ? -37.359 -5.443 46.609 1.00 70.56 120 VAL A N 1
ATOM 1032 C CA . VAL A 1 120 ? -38.699 -4.965 46.983 1.00 70.56 120 VAL A CA 1
ATOM 1033 C C . VAL A 1 120 ? -39.639 -6.146 47.246 1.00 70.56 120 VAL A C 1
ATOM 1035 O O . VAL A 1 120 ? -40.298 -6.172 48.285 1.00 70.56 120 VAL A O 1
ATOM 1038 N N . GLU A 1 121 ? -39.637 -7.165 46.382 1.00 61.34 121 GLU A N 1
ATOM 1039 C CA . GLU A 1 121 ? -40.419 -8.393 46.584 1.00 61.34 121 GLU A CA 1
ATOM 1040 C C . GLU A 1 121 ? -39.963 -9.200 47.803 1.00 61.34 121 GLU A C 1
ATOM 1042 O O . GLU A 1 121 ? -40.804 -9.765 48.491 1.00 61.34 121 GLU A O 1
ATOM 1047 N N . ALA A 1 122 ? -38.667 -9.236 48.125 1.00 58.34 122 ALA A N 1
ATOM 1048 C CA . ALA A 1 122 ? -38.149 -9.924 49.310 1.00 58.34 122 ALA A CA 1
ATOM 1049 C C . ALA A 1 122 ? -38.530 -9.233 50.636 1.00 58.34 122 ALA A C 1
ATOM 1051 O O . ALA A 1 122 ? -38.559 -9.889 51.678 1.00 58.34 122 ALA A O 1
ATOM 1052 N N . ILE A 1 123 ? -38.884 -7.942 50.610 1.00 54.97 123 ILE A N 1
ATOM 1053 C CA . ILE A 1 123 ? -39.357 -7.185 51.784 1.00 54.97 123 ILE A CA 1
ATOM 1054 C C . ILE A 1 123 ? -40.855 -7.445 52.070 1.00 54.97 123 ILE A C 1
ATOM 1056 O O . ILE A 1 123 ? -41.297 -7.367 53.221 1.00 54.97 123 ILE A O 1
ATOM 1060 N N . GLU A 1 124 ? -41.661 -7.804 51.066 1.00 51.19 124 GLU A N 1
ATOM 1061 C CA . GLU A 1 124 ? -43.089 -8.111 51.255 1.00 51.19 124 GLU A CA 1
ATOM 1062 C C . GLU A 1 124 ? -43.422 -9.396 52.057 1.00 51.19 124 GLU A C 1
ATOM 1064 O O . GLU A 1 124 ? -44.382 -9.356 52.841 1.00 51.19 124 GLU A O 1
ATOM 1069 N N . PRO A 1 125 ? -42.693 -10.531 51.967 1.00 51.22 125 PRO A N 1
ATOM 1070 C CA . PRO A 1 125 ? -43.002 -11.725 52.752 1.00 51.22 125 PRO A CA 1
ATOM 1071 C C . PRO A 1 125 ? -42.704 -11.566 54.250 1.00 51.22 125 PRO A C 1
ATOM 1073 O O . PRO A 1 125 ? -43.318 -12.267 55.060 1.00 51.22 125 PRO A O 1
ATOM 1076 N N . GLU A 1 126 ? -41.829 -10.638 54.658 1.00 45.91 126 GLU A N 1
ATOM 1077 C CA . GLU A 1 126 ? -41.547 -10.404 56.082 1.00 45.91 126 GLU A CA 1
ATOM 1078 C C . GLU A 1 126 ? -42.658 -9.615 56.789 1.00 45.91 126 GLU A C 1
ATOM 1080 O O . GLU A 1 126 ? -42.999 -9.931 57.932 1.00 45.91 126 GLU A O 1
ATOM 1085 N N . LYS A 1 127 ? -43.321 -8.668 56.107 1.00 49.97 127 LYS A N 1
ATOM 1086 C CA . LYS A 1 127 ? -44.439 -7.905 56.700 1.00 49.97 127 LYS A CA 1
ATOM 1087 C C . LYS A 1 127 ? -45.715 -8.725 56.897 1.00 49.97 127 LYS A C 1
ATOM 1089 O O . LYS A 1 127 ? -46.510 -8.402 57.774 1.00 49.97 127 LYS A O 1
ATOM 1094 N N . LYS A 1 128 ? -45.922 -9.802 56.129 1.00 47.62 128 LYS A N 1
ATOM 1095 C CA . LYS A 1 128 ? -47.069 -10.711 56.332 1.00 47.62 128 LYS A CA 1
ATOM 1096 C C . LYS A 1 128 ? -46.837 -11.730 57.455 1.00 47.62 128 LYS A C 1
ATOM 1098 O O . LYS A 1 128 ? -47.805 -12.207 58.040 1.00 47.62 128 LYS A O 1
ATOM 1103 N N . ARG A 1 129 ? -45.578 -12.039 57.802 1.00 44.91 129 ARG A N 1
ATOM 1104 C CA . ARG A 1 129 ? -45.225 -12.959 58.906 1.00 44.91 129 ARG A CA 1
ATOM 1105 C C . ARG A 1 129 ? -45.194 -12.298 60.284 1.00 44.91 129 ARG A C 1
ATOM 1107 O O . ARG A 1 129 ? -45.263 -13.002 61.291 1.00 44.91 129 ARG A O 1
ATOM 1114 N N . SER A 1 130 ? -45.115 -10.971 60.346 1.00 49.34 130 SER A N 1
ATOM 1115 C CA . SER A 1 130 ? -45.150 -10.205 61.594 1.00 49.34 130 SER A CA 1
ATOM 1116 C C . SER A 1 130 ? -46.562 -9.804 62.033 1.00 49.34 130 SER A C 1
ATOM 1118 O O . SER A 1 130 ? -46.689 -8.970 62.923 1.00 49.34 130 SER A O 1
ATOM 1120 N N . ASN A 1 131 ? -47.624 -10.399 61.469 1.00 48.41 131 ASN A N 1
ATOM 1121 C CA . ASN A 1 131 ? -48.985 -10.168 61.950 1.00 48.41 131 ASN A CA 1
ATOM 1122 C C . ASN A 1 131 ? -49.228 -10.950 63.265 1.00 48.41 131 ASN A C 1
ATOM 1124 O O . ASN A 1 131 ? -49.312 -12.184 63.231 1.00 48.41 131 ASN A O 1
ATOM 1128 N N . PRO A 1 132 ? -49.345 -10.284 64.433 1.00 54.78 132 PRO A N 1
ATOM 1129 C CA . PRO A 1 132 ? -49.513 -10.961 65.720 1.00 54.78 132 PRO A CA 1
ATOM 1130 C C . PRO A 1 132 ? -50.832 -11.746 65.828 1.00 54.78 132 PRO A C 1
ATOM 1132 O O . PRO A 1 132 ? -50.908 -12.666 66.639 1.00 54.78 132 PRO A O 1
ATOM 1135 N N . GLN A 1 133 ? -51.833 -11.460 64.983 1.00 54.38 133 GLN A N 1
ATOM 1136 C CA . GLN A 1 133 ? -53.116 -12.178 64.970 1.00 54.38 133 GLN A CA 1
ATOM 1137 C C . GLN A 1 133 ? -53.010 -13.635 64.482 1.00 54.38 133 GLN A C 1
ATOM 1139 O O . GLN A 1 133 ? -53.688 -14.501 65.023 1.00 54.38 133 GLN A O 1
ATOM 1144 N N . MET A 1 134 ? -52.109 -13.961 63.545 1.00 51.22 134 MET A N 1
ATOM 1145 C CA . MET A 1 134 ? -51.937 -15.357 63.093 1.00 51.22 134 MET A CA 1
ATOM 1146 C C . MET A 1 134 ? -51.187 -16.233 64.108 1.00 51.22 134 MET A C 1
ATOM 1148 O O . MET A 1 134 ? -51.331 -17.456 64.104 1.00 51.22 134 MET A O 1
ATOM 1152 N N . ARG A 1 135 ? -50.388 -15.632 65.002 1.00 53.06 135 ARG A N 1
ATOM 1153 C CA . ARG A 1 135 ? -49.654 -16.385 66.033 1.00 53.06 135 ARG A CA 1
ATOM 1154 C C . ARG A 1 135 ? -50.560 -16.867 67.167 1.00 53.06 135 ARG A C 1
ATOM 1156 O O . ARG A 1 135 ? -50.287 -17.927 67.725 1.00 53.06 135 ARG A O 1
ATOM 1163 N N . SER A 1 136 ? -51.631 -16.141 67.499 1.00 57.34 136 SER A N 1
ATOM 1164 C CA . SER A 1 136 ? -52.557 -16.576 68.554 1.00 57.34 136 SER A CA 1
ATOM 1165 C C . SER A 1 136 ? -53.446 -17.740 68.112 1.00 57.34 136 SER A C 1
ATOM 1167 O O . SER A 1 136 ? -53.695 -18.640 68.908 1.00 57.34 136 SER A O 1
ATOM 1169 N N . GLU A 1 137 ? -53.877 -17.770 66.847 1.00 56.44 137 GLU A N 1
ATOM 1170 C CA . GLU A 1 137 ? -54.752 -18.837 66.334 1.00 56.44 137 GLU A CA 1
ATOM 1171 C C . GLU A 1 137 ? -54.022 -20.181 66.204 1.00 56.44 137 GLU A C 1
ATOM 1173 O O . GLU A 1 137 ? -54.559 -21.217 66.592 1.00 56.44 137 GLU A O 1
ATOM 1178 N N . LEU A 1 138 ? -52.760 -20.171 65.758 1.00 57.88 138 LEU A N 1
ATOM 1179 C CA . LEU A 1 138 ? -51.935 -21.384 65.690 1.00 57.88 138 LEU A CA 1
ATOM 1180 C C . LEU A 1 138 ? -51.527 -21.902 67.078 1.00 57.88 138 LEU A C 1
ATOM 1182 O O . LEU A 1 138 ? -51.451 -23.112 67.282 1.00 57.88 138 LEU A O 1
ATOM 1186 N N . SER A 1 139 ? -51.312 -21.002 68.043 1.00 57.97 139 SER A N 1
ATOM 1187 C CA . SER A 1 139 ? -51.039 -21.367 69.440 1.00 57.97 139 SER A CA 1
ATOM 1188 C C . SER A 1 139 ? -52.235 -22.074 70.092 1.00 57.97 139 SER A C 1
ATOM 1190 O O . SER A 1 139 ? -52.060 -23.099 70.754 1.00 57.97 139 SER A O 1
ATOM 1192 N N . LEU A 1 140 ? -53.456 -21.586 69.844 1.00 58.03 140 LEU A N 1
ATOM 1193 C CA . LEU A 1 140 ? -54.697 -22.201 70.331 1.00 58.03 140 LEU A CA 1
ATOM 1194 C C . LEU A 1 140 ? -54.959 -23.573 69.692 1.00 58.03 140 LEU A C 1
ATOM 1196 O O . LEU A 1 140 ? -55.365 -24.505 70.381 1.00 58.03 140 LEU A O 1
ATOM 1200 N N . TYR A 1 141 ? -54.666 -23.734 68.400 1.00 57.50 141 TYR A N 1
ATOM 1201 C CA . TYR A 1 141 ? -54.828 -25.020 67.713 1.00 57.50 141 TYR A CA 1
ATOM 1202 C C . TYR A 1 141 ? -53.842 -26.094 68.202 1.00 57.50 141 TYR A C 1
ATOM 1204 O O . TYR A 1 141 ? -54.213 -27.256 68.361 1.00 57.50 141 TYR A O 1
ATOM 1212 N N . LEU A 1 142 ? -52.593 -25.708 68.482 1.00 57.38 142 LEU A N 1
ATOM 1213 C CA . LEU A 1 142 ? -51.559 -26.619 68.987 1.00 57.38 142 LEU A CA 1
ATOM 1214 C C . LEU A 1 142 ? -51.792 -27.037 70.445 1.00 57.38 142 LEU A C 1
ATOM 1216 O O . LEU A 1 142 ? -51.486 -28.170 70.812 1.00 57.38 142 LEU A O 1
ATOM 1220 N N . SER A 1 143 ? -52.362 -26.156 71.269 1.00 59.38 143 SER A N 1
ATOM 1221 C CA . SER A 1 143 ? -52.711 -26.488 72.657 1.00 59.38 143 SER A CA 1
ATOM 1222 C C . SER A 1 143 ? -53.965 -27.366 72.764 1.00 59.38 143 SER A C 1
ATOM 1224 O O . SER A 1 143 ? -54.056 -28.168 73.689 1.00 59.38 143 SER A O 1
ATOM 1226 N N . PHE A 1 144 ? -54.875 -27.314 71.786 1.00 58.53 144 PHE A N 1
ATOM 1227 C CA . PHE A 1 144 ? -56.046 -28.198 71.732 1.00 58.53 144 PHE A CA 1
ATOM 1228 C C . PHE A 1 144 ? -55.686 -29.666 71.418 1.00 58.53 144 PHE A C 1
ATOM 1230 O O . PHE A 1 144 ? -56.301 -30.584 71.955 1.00 58.53 144 PHE A O 1
ATOM 1237 N N . TRP A 1 145 ? -54.654 -29.906 70.601 1.00 54.41 145 TRP A N 1
ATOM 1238 C CA . TRP A 1 145 ? -54.234 -31.258 70.192 1.00 54.41 145 TRP A CA 1
ATOM 1239 C C . TRP A 1 145 ? -53.310 -31.980 71.182 1.00 54.41 145 TRP A C 1
ATOM 1241 O O . TRP A 1 145 ? -53.165 -33.193 71.105 1.00 54.41 145 TRP A O 1
ATOM 1251 N N . MET A 1 146 ? -52.685 -31.260 72.113 1.00 53.38 146 MET A N 1
ATOM 1252 C CA . MET A 1 146 ? -51.818 -31.855 73.142 1.00 53.38 146 MET A CA 1
ATOM 1253 C C . MET A 1 146 ? -52.598 -32.356 74.371 1.00 53.38 146 MET A C 1
ATOM 1255 O O . MET A 1 146 ? -51.993 -32.918 75.284 1.00 53.38 146 MET A O 1
ATOM 1259 N N . HIS A 1 147 ? -53.912 -32.107 74.444 1.00 51.59 147 HIS A N 1
ATOM 1260 C CA . HIS A 1 147 ? -54.780 -32.456 75.582 1.00 51.59 147 HIS A CA 1
ATOM 1261 C C . HIS A 1 147 ? -56.020 -33.290 75.186 1.00 51.59 147 HIS A C 1
ATOM 1263 O O . HIS A 1 147 ? -56.937 -33.424 75.995 1.00 51.59 147 HIS A O 1
ATOM 1269 N N . SER A 1 148 ? -56.049 -33.853 73.970 1.00 45.31 148 SER A N 1
ATOM 1270 C CA . SER A 1 148 ? -56.978 -34.928 73.564 1.00 45.31 148 SER A CA 1
ATOM 1271 C C . SER A 1 148 ? -56.231 -36.253 73.471 1.00 45.31 148 SER A C 1
ATOM 1273 O O . SER A 1 148 ? -56.853 -37.292 73.776 1.00 45.31 148 SER A O 1
#

Foldseek 3Di:
DWDPPPDDDDDDDLVVVLVCVVVVVDDQQIWDFDDPDRDDDPVRPVVTDGNVNLCVVQHPDSSSPPCPPVVVVVVVVVVVVVVVVVVVVVVVVVVVVVVVVVVVVVVVVVVVVVVVVVVVVVVVVVVVVPPVVVVVVVVVVVVVVVPD

pLDDT: mean 76.15, std 14.81, range [44.91, 93.12]

Sequence (148 aa):
FFNDGHSIRGPFSERQIQDWYRKKWFQNSFVFYFTRSDEFPSHVENNGITLDSLRSRYGNGCPFINFNENWEFEMKREERKWKLEKMEKEIADLQQNFTAILGLKESIERAERQLEAYKVEAIEPEKKRSNPQMRSELSLYLSFWMHS

InterPro domains:
  IPR003169 GYF domain [PS50829] (1-52)
  IPR035445 GYF-like domain superfamily [G3DSA:3.30.1490.40] (3-73)
  IPR035445 GYF-like domain superfamily [SSF55277] (3-40)

Radius of gyration: 41.33 Å; chains: 1; bounding box: 80×48×103 Å

Organism: NCBI:txid1317129